Protein AF-A0A957YWE1-F1 (afdb_monomer)

Mean predicted aligned error: 14.35 Å

Radius of gyration: 32.38 Å; Cα contacts (8 Å, |Δi|>4): 152; chains: 1; bounding box: 56×46×108 Å

Foldseek 3Di:
DLVVAAKKKKWKFKADPVRHTLFIDIDMDGFDDDPDDGGDDDDDDDGPPRDDPDFAWIWIWMDINNHTDDIDIDGGDDDPPPPPPPQPQDVVRDHDDPDDPDDDDDDDDDDDDD

pLDDT: mean 79.88, std 17.84, range [46.28, 97.44]

Sequence (114 aa):
ARIEEGAHAVRLMIIDADGQPILNVDGRMEIRFHQGLGGAVNMIINAHQLEFTSAGEHAIEIAVDGIQLGSSALFVRMREQVTTALAGLDEQGQAPPPGKPDSPDSPHAGPSLN

Secondary structure (DSSP, 8-state):
--TTSEEEEEEEEEE-TTS-EEEEEEEEEEE---SSS----------TT----S-EEEEEEEEETTEEEEEEEEEE--------------TTS-PPPPPPPPPP----PPPPP-

Nearest PDB structures (foldseek):
  5m52-assembly2_B  TM=5.579E-01  e=4.386E-01  Saccharomyces cerevisiae
  5gm6-assembly1_B  TM=5.519E-01  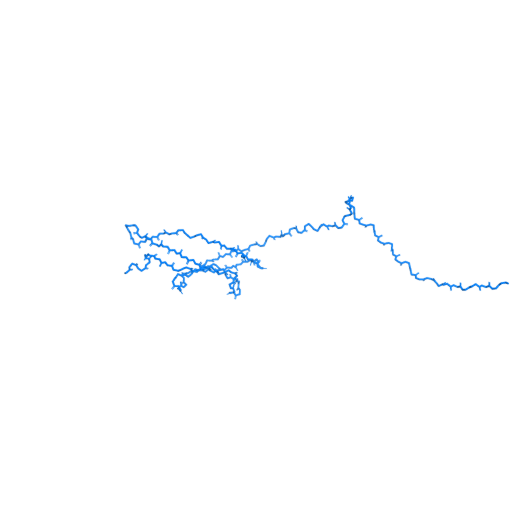e=5.202E-01  Saccharomyces cerevisiae S288C
  7b9v-assembly1_B  TM=5.205E-01  e=1.221E+00  Saccharomyces cerevisiae
  5zwo-assembly1_D  TM=3.878E-01  e=4.144E-01  Saccharomyces cerevisiae S288C
  3jcm-assembly1_N  TM=3.985E-01  e=9.185E-01  Saccharomyces cerevisiae S288C

Structure (mmCIF, N/CA/C/O backbone):
data_AF-A0A957YWE1-F1
#
_entry.id   AF-A0A957YWE1-F1
#
loop_
_atom_site.group_PDB
_atom_site.id
_atom_site.type_symbol
_atom_site.label_atom_id
_atom_site.label_alt_id
_atom_site.label_comp_id
_atom_site.label_asym_id
_atom_site.label_entity_id
_atom_site.label_seq_id
_atom_site.pdbx_PDB_ins_code
_atom_site.Cartn_x
_atom_site.Cartn_y
_atom_site.Cartn_z
_atom_site.occupancy
_atom_site.B_iso_or_equiv
_atom_site.auth_seq_id
_atom_site.auth_comp_id
_atom_site.auth_asym_id
_atom_site.auth_atom_id
_atom_site.pdbx_PDB_model_num
ATOM 1 N N . ALA A 1 1 ? 15.839 7.805 -20.704 1.00 52.00 1 ALA A N 1
ATOM 2 C CA . ALA A 1 1 ? 15.911 6.332 -20.657 1.00 52.00 1 ALA A CA 1
ATOM 3 C C . ALA A 1 1 ? 14.521 5.825 -20.307 1.00 52.00 1 ALA A C 1
ATOM 5 O O . ALA A 1 1 ? 13.868 6.464 -19.496 1.00 52.00 1 ALA A O 1
ATOM 6 N N . ARG A 1 2 ? 14.049 4.760 -20.958 1.00 67.69 2 ARG A N 1
ATOM 7 C CA . ARG A 1 2 ? 12.684 4.216 -20.830 1.00 67.69 2 ARG A CA 1
ATOM 8 C C . ARG A 1 2 ? 12.591 3.324 -19.576 1.00 67.69 2 ARG A C 1
ATOM 10 O O . ARG A 1 2 ? 12.275 2.152 -19.678 1.00 67.69 2 ARG A O 1
ATOM 17 N N . ILE A 1 3 ? 13.027 3.855 -18.426 1.00 70.62 3 ILE A N 1
ATOM 18 C CA . ILE A 1 3 ? 13.237 3.079 -17.187 1.00 70.62 3 ILE A CA 1
ATOM 19 C C . ILE A 1 3 ? 11.895 2.605 -16.616 1.00 70.62 3 ILE A C 1
ATOM 21 O O . ILE A 1 3 ? 11.851 1.562 -15.986 1.00 70.62 3 ILE A O 1
ATOM 25 N N . GLU A 1 4 ? 10.810 3.338 -16.877 1.00 81.69 4 GLU A N 1
ATOM 26 C CA . GLU A 1 4 ? 9.458 3.005 -16.406 1.00 81.69 4 GLU A CA 1
ATOM 27 C C . GLU A 1 4 ? 8.727 1.986 -17.300 1.00 81.69 4 GLU A C 1
ATOM 29 O O . GLU A 1 4 ? 7.559 1.690 -17.063 1.00 81.69 4 GLU A O 1
ATOM 34 N N . GLU A 1 5 ? 9.356 1.501 -18.376 1.00 88.56 5 GLU A N 1
ATOM 35 C CA . GLU A 1 5 ? 8.789 0.446 -19.214 1.00 88.56 5 GLU A CA 1
ATOM 36 C C . GLU A 1 5 ? 9.414 -0.904 -18.857 1.00 88.56 5 GLU A C 1
ATOM 38 O O . GLU A 1 5 ? 10.632 -1.032 -18.733 1.00 88.56 5 GLU A O 1
ATOM 43 N N . GLY A 1 6 ? 8.578 -1.936 -18.772 1.00 91.06 6 GLY A N 1
ATOM 44 C CA . GLY A 1 6 ? 8.988 -3.290 -18.433 1.00 91.06 6 GLY A CA 1
ATOM 45 C C . GLY A 1 6 ? 8.430 -3.747 -17.092 1.00 91.06 6 GLY A C 1
ATOM 46 O O . GLY A 1 6 ? 7.366 -3.308 -16.653 1.00 91.06 6 GLY A O 1
ATOM 47 N N . ALA A 1 7 ? 9.117 -4.712 -16.486 1.00 93.56 7 ALA A N 1
ATOM 48 C CA . ALA A 1 7 ? 8.680 -5.351 -15.255 1.00 93.56 7 ALA A CA 1
ATOM 49 C C . ALA A 1 7 ? 9.166 -4.575 -14.028 1.00 93.56 7 ALA A C 1
ATOM 51 O O . ALA A 1 7 ? 10.359 -4.311 -13.897 1.00 93.56 7 ALA A O 1
ATOM 52 N N . HIS A 1 8 ? 8.247 -4.316 -13.105 1.00 93.62 8 HIS A N 1
ATOM 53 C CA . HIS A 1 8 ? 8.508 -3.606 -11.860 1.00 93.62 8 HIS A CA 1
ATOM 54 C C . HIS A 1 8 ? 8.045 -4.422 -10.659 1.00 93.62 8 HIS A C 1
ATOM 56 O O . HIS A 1 8 ? 6.982 -5.060 -10.685 1.00 93.62 8 HIS A O 1
ATOM 62 N N . ALA A 1 9 ? 8.842 -4.392 -9.594 1.00 95.56 9 ALA A N 1
ATOM 63 C CA . ALA A 1 9 ? 8.426 -4.873 -8.286 1.00 95.56 9 ALA A CA 1
ATOM 64 C C . ALA A 1 9 ? 7.616 -3.778 -7.594 1.00 95.56 9 ALA A C 1
ATOM 66 O O . ALA A 1 9 ? 7.980 -2.607 -7.645 1.00 95.56 9 ALA A O 1
ATOM 67 N N . VAL A 1 10 ? 6.523 -4.153 -6.940 1.00 95.19 10 VAL A N 1
ATOM 68 C CA . VAL A 1 10 ? 5.631 -3.203 -6.272 1.00 95.19 10 VAL A CA 1
ATOM 69 C C . VAL A 1 10 ? 5.367 -3.689 -4.870 1.00 95.19 10 VAL A C 1
ATOM 71 O O . VAL A 1 10 ? 5.158 -4.880 -4.668 1.00 95.19 10 VAL A O 1
ATOM 74 N N . ARG A 1 11 ? 5.346 -2.771 -3.916 1.00 95.56 11 ARG A N 1
ATOM 75 C CA . ARG A 1 11 ? 4.905 -3.034 -2.555 1.00 95.56 11 ARG A CA 1
ATOM 76 C C . ARG A 1 11 ? 3.783 -2.077 -2.211 1.00 95.56 11 ARG A C 1
ATOM 78 O O . ARG A 1 11 ? 3.944 -0.870 -2.385 1.00 95.56 11 ARG A O 1
ATOM 85 N N . LEU A 1 12 ? 2.678 -2.623 -1.718 1.00 95.38 12 LEU A N 1
ATOM 86 C CA . LEU A 1 12 ? 1.609 -1.856 -1.096 1.00 95.38 12 LEU A CA 1
ATOM 87 C C . LEU A 1 12 ? 1.608 -2.137 0.402 1.00 95.38 12 LEU A C 1
ATOM 89 O O . LEU A 1 12 ? 1.573 -3.295 0.820 1.00 95.38 12 LEU A O 1
ATOM 93 N N . MET A 1 13 ? 1.617 -1.078 1.201 1.00 96.31 13 MET A N 1
ATOM 94 C CA . MET A 1 13 ? 1.465 -1.164 2.648 1.00 96.31 13 MET A CA 1
ATOM 95 C C . MET A 1 13 ? 0.225 -0.392 3.083 1.00 96.31 13 MET A C 1
ATOM 97 O O . MET A 1 13 ? -0.115 0.631 2.492 1.00 96.31 13 MET A O 1
ATOM 101 N N . ILE A 1 14 ? -0.444 -0.886 4.119 1.00 96.88 14 ILE A N 1
ATOM 102 C CA . ILE A 1 14 ? -1.420 -0.111 4.884 1.00 96.88 14 ILE A CA 1
ATOM 103 C C . ILE A 1 14 ? -0.829 0.068 6.271 1.00 96.88 14 ILE A C 1
ATOM 105 O O . ILE A 1 14 ? -0.549 -0.931 6.935 1.00 96.88 14 ILE A O 1
ATOM 109 N N . ILE A 1 15 ? -0.633 1.316 6.684 1.00 96.69 15 ILE A N 1
ATOM 110 C CA . ILE A 1 15 ? -0.082 1.670 7.993 1.00 96.69 15 ILE A CA 1
ATOM 111 C C . ILE A 1 15 ? -1.141 2.360 8.857 1.00 96.69 15 ILE A C 1
ATOM 113 O O . ILE A 1 15 ? -2.002 3.080 8.338 1.00 96.69 15 ILE A O 1
ATOM 117 N N . ASP A 1 16 ? -1.094 2.118 10.162 1.00 95.94 16 ASP A N 1
ATOM 118 C CA . ASP A 1 16 ? -1.935 2.802 11.146 1.00 95.94 16 ASP A CA 1
ATOM 119 C C . ASP A 1 16 ? -1.410 4.199 11.514 1.00 95.94 16 ASP A C 1
ATOM 121 O O . ASP A 1 16 ? -0.398 4.672 10.990 1.00 95.94 16 ASP A O 1
ATOM 125 N N . ALA A 1 17 ? -2.127 4.877 12.413 1.00 91.94 17 ALA A N 1
ATOM 126 C CA . ALA A 1 17 ? -1.784 6.217 12.887 1.00 91.94 17 ALA A CA 1
ATOM 127 C C . ALA A 1 17 ? -0.448 6.282 13.655 1.00 91.94 17 ALA A C 1
ATOM 129 O O . ALA A 1 17 ? 0.146 7.356 13.740 1.00 91.94 17 ALA A O 1
ATOM 130 N N . ASP A 1 18 ? 0.031 5.150 14.180 1.00 91.81 18 ASP A N 1
ATOM 131 C CA . ASP A 1 18 ? 1.324 5.033 14.858 1.00 91.81 18 ASP A CA 1
ATOM 132 C C . ASP A 1 18 ? 2.458 4.672 13.875 1.00 91.81 18 ASP A C 1
ATOM 134 O O . ASP A 1 18 ? 3.627 4.583 14.260 1.00 91.81 18 ASP A O 1
ATOM 138 N N . GLY A 1 19 ? 2.128 4.488 12.591 1.00 91.56 19 GLY A N 1
ATOM 139 C CA . GLY A 1 19 ? 3.055 4.124 11.526 1.00 91.56 19 GLY A CA 1
ATOM 140 C C . GLY A 1 19 ? 3.373 2.629 11.463 1.00 91.56 19 GLY A C 1
ATOM 141 O O . GLY A 1 19 ? 4.313 2.244 10.763 1.00 91.56 19 GLY A O 1
ATOM 142 N N . GLN A 1 20 ? 2.632 1.770 12.172 1.00 94.06 20 GLN A N 1
ATOM 143 C CA . GLN A 1 20 ? 2.831 0.326 12.086 1.00 94.06 20 GLN A CA 1
ATOM 144 C C . GLN A 1 20 ? 2.113 -0.262 10.866 1.00 94.06 20 GLN A C 1
ATOM 146 O O . GLN A 1 20 ? 0.952 0.065 10.611 1.00 94.06 20 GLN A O 1
ATOM 151 N N . PRO A 1 21 ? 2.765 -1.160 10.105 1.00 93.62 21 PRO A N 1
ATOM 152 C CA . PRO A 1 21 ? 2.122 -1.833 8.988 1.00 93.62 21 PRO A CA 1
ATOM 153 C C . PRO A 1 21 ? 1.093 -2.854 9.485 1.00 93.62 21 PRO A C 1
ATOM 155 O O . PRO A 1 21 ? 1.443 -3.836 10.135 1.00 93.62 21 PRO A O 1
ATOM 158 N N . ILE A 1 22 ? -0.169 -2.653 9.106 1.00 95.75 22 ILE A N 1
ATOM 159 C CA . ILE A 1 22 ? -1.268 -3.611 9.297 1.00 95.75 22 ILE A CA 1
ATOM 160 C C . ILE A 1 22 ? -1.309 -4.613 8.137 1.00 95.75 22 ILE A C 1
ATOM 162 O O . ILE A 1 22 ? -1.620 -5.788 8.315 1.00 95.75 22 ILE A O 1
ATOM 166 N N . LEU A 1 23 ? -0.992 -4.150 6.927 1.00 95.38 23 LEU A N 1
ATOM 167 C CA . LEU A 1 23 ? -0.903 -4.983 5.735 1.00 95.38 23 LEU A CA 1
ATOM 168 C C . LEU A 1 23 ? 0.367 -4.637 4.972 1.00 95.38 23 LEU A C 1
ATOM 170 O O . LEU A 1 23 ? 0.697 -3.465 4.803 1.00 95.38 23 LEU A O 1
ATOM 174 N N . ASN A 1 24 ? 1.034 -5.662 4.455 1.00 94.94 24 ASN A N 1
ATOM 175 C CA . ASN A 1 24 ? 2.138 -5.513 3.523 1.00 94.94 24 ASN A CA 1
ATOM 176 C C . ASN A 1 24 ? 2.014 -6.580 2.433 1.00 94.94 24 ASN A C 1
ATOM 178 O O . ASN A 1 24 ? 2.010 -7.775 2.735 1.00 94.94 24 ASN A O 1
ATOM 182 N N . VAL A 1 25 ? 1.876 -6.147 1.181 1.00 94.81 25 VAL A N 1
ATOM 183 C CA . VAL A 1 25 ? 1.740 -7.040 0.031 1.00 94.81 25 VAL A CA 1
ATOM 184 C C . VAL A 1 25 ? 2.739 -6.653 -1.044 1.00 94.81 25 VAL A C 1
ATOM 186 O O . VAL A 1 25 ? 2.736 -5.526 -1.541 1.00 94.81 25 VAL A O 1
ATOM 189 N N . ASP A 1 26 ? 3.552 -7.626 -1.445 1.00 94.06 26 ASP A N 1
ATOM 190 C CA . ASP A 1 26 ? 4.406 -7.512 -2.618 1.00 94.06 26 ASP A CA 1
ATOM 191 C C . ASP A 1 26 ? 3.657 -7.995 -3.872 1.00 94.06 26 ASP A C 1
ATOM 193 O O . ASP A 1 26 ? 2.899 -8.968 -3.860 1.00 94.06 26 ASP A O 1
ATOM 197 N N . GLY A 1 27 ? 3.903 -7.318 -4.986 1.00 93.19 27 GLY A N 1
ATOM 198 C CA . GLY A 1 27 ? 3.319 -7.593 -6.286 1.00 93.19 27 GLY A CA 1
ATOM 199 C C . GLY A 1 27 ? 4.296 -7.311 -7.422 1.00 93.19 27 GLY A C 1
ATOM 200 O O . GLY A 1 27 ? 5.431 -6.867 -7.230 1.00 93.19 27 GLY A O 1
ATOM 201 N N . ARG A 1 28 ? 3.842 -7.591 -8.642 1.00 93.94 28 ARG A N 1
ATOM 202 C CA . ARG A 1 28 ? 4.567 -7.276 -9.874 1.00 93.94 28 ARG A CA 1
ATOM 203 C C . ARG A 1 28 ? 3.626 -6.637 -10.878 1.00 93.94 28 ARG A C 1
ATOM 205 O O . ARG A 1 28 ? 2.478 -7.059 -10.996 1.00 93.94 28 ARG A O 1
ATOM 212 N N . MET A 1 29 ? 4.133 -5.658 -11.617 1.00 92.44 29 MET A N 1
ATOM 213 C CA . MET A 1 29 ? 3.439 -5.082 -12.764 1.00 92.44 29 MET A CA 1
ATOM 214 C C . MET A 1 29 ? 4.348 -5.045 -13.986 1.00 92.44 29 MET A C 1
ATOM 216 O O . MET A 1 29 ? 5.569 -5.005 -13.853 1.00 92.44 29 MET A O 1
ATOM 220 N N . GLU A 1 30 ? 3.745 -5.055 -15.171 1.00 92.56 30 GLU A N 1
ATOM 221 C CA . GLU A 1 30 ? 4.452 -4.875 -16.436 1.00 92.56 30 GLU A CA 1
ATOM 222 C C . GLU A 1 30 ? 3.869 -3.666 -17.162 1.00 92.56 30 GLU A C 1
ATOM 224 O O . GLU A 1 30 ? 2.709 -3.682 -17.577 1.00 92.56 30 GLU A O 1
ATOM 229 N N . ILE A 1 31 ? 4.667 -2.613 -17.307 1.00 91.00 31 ILE A N 1
ATOM 230 C CA . ILE A 1 31 ? 4.262 -1.385 -17.979 1.00 91.00 31 ILE A CA 1
ATOM 231 C C . ILE A 1 31 ? 4.709 -1.455 -19.437 1.00 91.00 31 ILE A C 1
ATOM 233 O O . ILE A 1 31 ? 5.867 -1.738 -19.735 1.00 91.00 31 ILE A O 1
ATOM 237 N N . ARG A 1 32 ? 3.782 -1.178 -20.359 1.00 89.12 32 ARG A N 1
ATOM 238 C CA . ARG A 1 32 ? 4.046 -1.125 -21.803 1.00 89.12 32 ARG A CA 1
ATOM 239 C C . ARG A 1 32 ? 3.625 0.222 -22.366 1.00 89.12 32 ARG A C 1
ATOM 241 O O . ARG A 1 32 ? 2.463 0.616 -22.237 1.00 89.12 32 ARG A O 1
ATOM 248 N N . PHE A 1 33 ? 4.548 0.920 -23.018 1.00 89.06 33 PHE A N 1
ATOM 249 C CA . PHE A 1 33 ? 4.276 2.239 -23.584 1.00 89.06 33 PHE A CA 1
ATOM 250 C C . PHE A 1 33 ? 3.807 2.099 -25.033 1.00 89.06 33 PHE A C 1
ATOM 252 O O . PHE A 1 33 ? 4.589 1.763 -25.926 1.00 89.06 33 PHE A O 1
ATOM 259 N N . HIS A 1 34 ? 2.538 2.410 -25.291 1.00 77.38 34 HIS A N 1
ATOM 260 C CA . HIS A 1 34 ? 1.973 2.371 -26.639 1.00 77.38 34 HIS A CA 1
ATOM 261 C C . HIS A 1 34 ? 2.038 3.766 -27.275 1.00 77.38 34 HIS A C 1
ATOM 263 O O . HIS A 1 34 ? 1.306 4.660 -26.869 1.00 77.38 34 HIS A O 1
ATOM 269 N N . GLN A 1 35 ? 2.923 3.942 -28.269 1.00 71.44 35 GLN A N 1
ATOM 270 C CA . GLN A 1 35 ? 3.027 5.146 -29.125 1.00 71.44 35 GLN A CA 1
ATOM 271 C C . GLN A 1 35 ? 3.091 6.489 -28.353 1.00 71.44 35 GLN A C 1
ATOM 273 O O . GLN A 1 35 ? 2.599 7.511 -28.825 1.00 71.44 35 GLN A O 1
ATOM 278 N N . GLY A 1 36 ? 3.709 6.507 -27.166 1.00 73.50 36 GLY A N 1
ATOM 279 C CA . GLY A 1 36 ? 3.741 7.691 -26.306 1.00 73.50 36 GLY A CA 1
ATOM 280 C C . GLY A 1 36 ? 4.809 7.645 -25.213 1.00 73.50 36 GLY A C 1
ATOM 281 O O . GLY A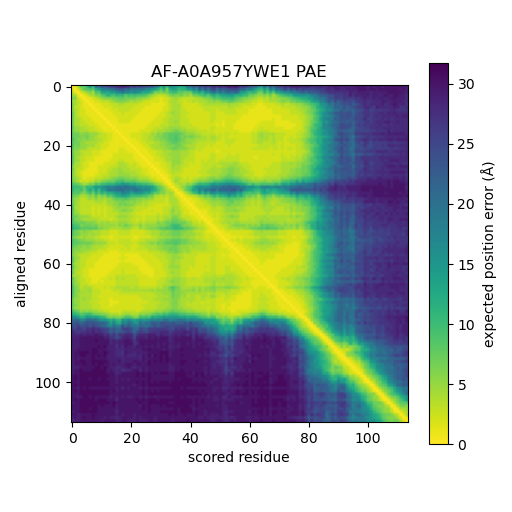 1 36 ? 5.651 6.744 -25.173 1.00 73.50 36 GLY A O 1
ATOM 282 N N . LEU A 1 37 ? 4.760 8.652 -24.336 1.00 76.38 37 LEU A N 1
ATOM 283 C CA . LEU A 1 37 ? 5.707 8.872 -23.234 1.00 76.38 37 LEU A CA 1
ATOM 284 C C . LEU A 1 37 ? 5.339 8.129 -21.938 1.00 76.38 37 LEU A C 1
ATOM 286 O O . LEU A 1 37 ? 6.039 8.288 -20.947 1.00 76.38 37 LEU A O 1
ATOM 290 N N . GLY A 1 38 ? 4.249 7.356 -21.923 1.00 81.94 38 GLY A N 1
ATOM 291 C CA . GLY A 1 38 ? 3.757 6.705 -20.711 1.00 81.94 38 GLY A CA 1
ATOM 292 C C . GLY A 1 38 ? 2.865 5.497 -20.982 1.00 81.94 38 GLY A C 1
ATOM 293 O O . GLY A 1 38 ? 2.451 5.239 -22.116 1.00 81.94 38 GLY A O 1
ATOM 294 N N . GLY A 1 39 ? 2.568 4.764 -19.914 1.00 85.50 39 GLY A N 1
ATOM 295 C CA . GLY A 1 39 ? 1.666 3.621 -19.893 1.00 85.50 39 GLY A CA 1
ATOM 296 C C . GLY A 1 39 ? 0.878 3.603 -18.588 1.00 85.50 39 GLY A C 1
ATOM 297 O O . GLY A 1 39 ? 1.319 4.153 -17.583 1.00 85.50 39 GLY A O 1
ATOM 298 N N . ALA A 1 40 ? -0.297 2.983 -18.615 1.00 86.62 40 ALA A N 1
ATOM 299 C CA . ALA A 1 40 ? -1.126 2.772 -17.437 1.00 86.62 40 ALA A CA 1
ATOM 300 C C . ALA A 1 40 ? -1.412 1.280 -17.291 1.00 86.62 40 ALA A C 1
ATOM 302 O O . ALA A 1 40 ? -1.639 0.583 -18.282 1.00 86.62 40 ALA A O 1
ATOM 303 N N . VAL A 1 41 ? -1.406 0.801 -16.053 1.00 88.44 41 VAL A N 1
ATOM 304 C CA . VAL A 1 41 ? -1.716 -0.585 -15.712 1.00 88.44 41 VAL A CA 1
ATOM 305 C C . VAL A 1 41 ? -2.695 -0.599 -14.553 1.00 88.44 41 VAL A C 1
ATOM 307 O O . VAL A 1 41 ? -2.639 0.254 -13.669 1.00 88.44 41 VAL A O 1
ATOM 310 N N . ASN A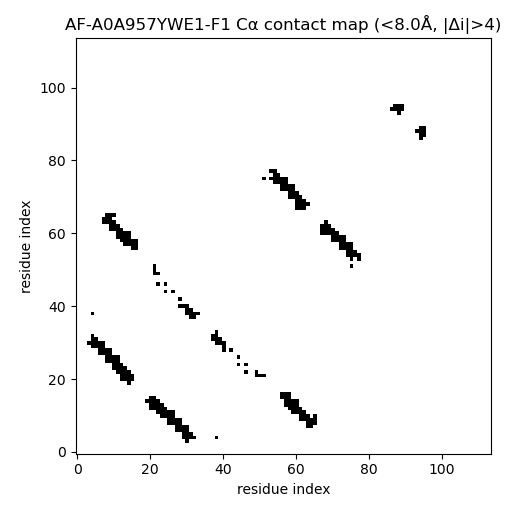 1 42 ? -3.581 -1.587 -14.551 1.00 91.12 42 ASN A N 1
ATOM 311 C CA . ASN A 1 42 ? -4.419 -1.860 -13.395 1.00 91.12 42 ASN A CA 1
ATOM 312 C C . ASN A 1 42 ? -3.705 -2.872 -12.507 1.00 91.12 42 ASN A C 1
ATOM 314 O O . ASN A 1 42 ? -3.281 -3.926 -12.982 1.00 91.12 42 ASN A O 1
ATOM 318 N N . MET A 1 43 ? -3.625 -2.570 -11.216 1.00 87.88 43 MET A N 1
ATOM 319 C CA . MET A 1 43 ? -3.182 -3.516 -10.204 1.00 87.88 43 MET A CA 1
ATOM 320 C C . MET A 1 43 ? -4.356 -3.853 -9.297 1.00 87.88 43 MET A C 1
ATOM 322 O O . MET A 1 43 ? -5.004 -2.963 -8.753 1.00 87.88 43 MET A O 1
ATOM 326 N N . ILE A 1 44 ? -4.625 -5.144 -9.142 1.00 90.62 44 ILE A N 1
ATOM 327 C CA . ILE A 1 44 ? -5.627 -5.655 -8.210 1.00 90.62 44 ILE A CA 1
ATOM 328 C C . ILE A 1 44 ? -4.864 -6.452 -7.161 1.00 90.62 44 ILE A C 1
ATOM 330 O O . ILE A 1 44 ? -4.157 -7.399 -7.501 1.00 90.62 44 ILE A O 1
ATOM 334 N N . ILE A 1 45 ? -4.985 -6.044 -5.900 1.00 86.88 45 ILE A N 1
ATOM 335 C CA . ILE A 1 45 ? -4.286 -6.659 -4.772 1.00 86.88 45 ILE A CA 1
ATOM 336 C C . ILE A 1 45 ? -5.317 -7.281 -3.844 1.00 86.88 45 ILE A C 1
ATOM 338 O O . ILE A 1 45 ? -6.281 -6.630 -3.443 1.00 86.88 45 ILE A O 1
ATOM 342 N N . ASN A 1 46 ? -5.087 -8.537 -3.477 1.00 89.62 46 ASN A N 1
ATOM 343 C CA . ASN A 1 46 ? -5.888 -9.199 -2.462 1.00 89.62 46 ASN A CA 1
ATOM 344 C C . ASN A 1 46 ? -5.324 -8.879 -1.075 1.00 89.62 46 ASN A C 1
ATOM 346 O O . ASN A 1 46 ? -4.208 -9.274 -0.746 1.00 89.62 46 ASN A O 1
ATOM 350 N N . ALA A 1 47 ? -6.115 -8.197 -0.253 1.00 87.25 47 ALA A N 1
ATOM 351 C CA . ALA A 1 47 ? -5.784 -7.875 1.131 1.00 87.25 47 ALA A CA 1
ATOM 352 C C . ALA A 1 47 ? -6.322 -8.956 2.085 1.00 87.25 47 ALA A C 1
ATOM 354 O O . ALA A 1 47 ? -7.254 -8.727 2.857 1.00 87.25 47 ALA A O 1
ATOM 355 N N . HIS A 1 48 ? -5.788 -10.175 1.984 1.00 88.25 48 HIS A N 1
ATOM 356 C CA . HIS A 1 48 ? -6.169 -11.249 2.901 1.00 88.25 48 HIS A CA 1
ATOM 357 C C . HIS A 1 48 ? -5.687 -10.934 4.321 1.00 88.25 48 HIS A C 1
ATOM 359 O O . HIS A 1 48 ? -4.578 -10.441 4.489 1.00 88.25 48 HIS A O 1
ATOM 365 N N . GLN A 1 49 ? -6.512 -11.251 5.326 1.00 84.75 49 GLN A N 1
ATOM 366 C CA . GLN A 1 49 ? -6.203 -11.038 6.751 1.00 84.75 49 GLN A CA 1
ATOM 367 C C . GLN A 1 49 ? -6.001 -9.566 7.153 1.00 84.75 49 GLN A C 1
ATOM 369 O O . GLN A 1 49 ? -5.464 -9.294 8.220 1.00 84.75 49 GLN A O 1
ATOM 374 N N . LEU A 1 50 ? -6.460 -8.615 6.332 1.00 92.38 50 LEU A N 1
ATOM 375 C CA . LEU A 1 50 ? -6.518 -7.214 6.733 1.00 92.38 50 LEU A CA 1
ATOM 376 C C . LEU A 1 50 ? -7.536 -7.045 7.866 1.00 92.38 50 LEU A C 1
ATOM 378 O O . LEU A 1 50 ? -8.737 -7.236 7.666 1.00 92.38 50 LEU A O 1
ATOM 382 N N . GLU A 1 51 ? -7.045 -6.649 9.032 1.00 92.56 51 GLU A N 1
ATOM 383 C CA . GLU A 1 51 ? -7.845 -6.370 10.217 1.00 92.56 51 GLU A CA 1
ATOM 384 C C . GLU A 1 51 ? -7.507 -4.978 10.749 1.00 92.56 51 GLU A C 1
ATOM 386 O O . GLU A 1 51 ? -6.360 -4.681 11.068 1.00 92.56 51 GLU A O 1
ATOM 391 N N . PHE A 1 52 ? -8.519 -4.120 10.853 1.00 93.88 52 PHE A N 1
ATOM 392 C CA . PHE A 1 52 ? -8.373 -2.817 11.490 1.00 93.88 52 PHE A CA 1
ATOM 393 C C . PHE A 1 52 ? -8.767 -2.931 12.960 1.00 93.88 52 PHE A C 1
ATOM 395 O O . PHE A 1 52 ? -9.853 -3.419 13.273 1.00 93.88 52 PHE A O 1
ATOM 402 N N . THR A 1 53 ? -7.919 -2.434 13.856 1.00 91.38 53 THR A N 1
ATOM 403 C CA . THR A 1 53 ? -8.178 -2.426 15.306 1.00 91.38 53 THR A CA 1
ATOM 404 C C . THR A 1 53 ? -8.765 -1.100 15.794 1.00 91.38 53 THR A C 1
ATOM 406 O O . THR A 1 53 ? -9.353 -1.046 16.873 1.00 91.38 53 THR A O 1
ATOM 409 N N . SER A 1 54 ? -8.662 -0.030 14.996 1.00 91.38 54 SER A N 1
ATOM 410 C CA . SER A 1 54 ? -9.158 1.308 15.331 1.00 91.38 54 SER A CA 1
ATOM 411 C C . SER A 1 54 ? -9.836 2.000 14.140 1.00 91.38 54 SER A C 1
ATOM 413 O O . SER A 1 54 ? -9.508 1.781 12.973 1.00 91.38 54 SER A O 1
ATOM 415 N N . ALA A 1 55 ? -10.852 2.816 14.434 1.00 94.12 55 ALA A N 1
ATOM 416 C CA . ALA A 1 55 ? -11.421 3.733 13.449 1.00 94.12 55 ALA A CA 1
ATOM 417 C C . ALA A 1 55 ? -10.487 4.935 13.260 1.00 94.12 55 ALA A C 1
ATOM 419 O O . ALA A 1 55 ? -9.796 5.332 14.196 1.00 94.12 55 ALA A O 1
ATOM 420 N N . GLY A 1 56 ? -10.553 5.576 12.095 1.00 94.88 56 GLY A N 1
ATOM 421 C CA . GLY A 1 56 ? -9.802 6.796 11.815 1.00 94.88 56 GLY A CA 1
ATOM 422 C C . GLY A 1 56 ? -8.954 6.709 10.555 1.00 94.88 56 GLY A C 1
ATOM 423 O O . GLY A 1 56 ? -9.201 5.891 9.664 1.00 94.88 56 GLY A O 1
ATOM 424 N N . GLU A 1 57 ? -7.993 7.619 10.465 1.00 96.19 57 GLU A N 1
ATOM 425 C CA . GLU A 1 57 ? -7.090 7.745 9.328 1.00 96.19 57 GLU A CA 1
ATOM 426 C C . GLU A 1 57 ? -5.971 6.703 9.393 1.00 96.19 57 GLU A C 1
ATOM 428 O O . GLU A 1 57 ? -5.349 6.494 10.429 1.00 96.19 57 GLU A O 1
ATOM 433 N N . HIS A 1 58 ? -5.746 6.062 8.256 1.00 97.38 58 HIS A N 1
ATOM 434 C CA . HIS A 1 58 ? -4.643 5.164 7.949 1.00 97.38 58 HIS A CA 1
ATOM 435 C C . HIS A 1 58 ? -3.979 5.677 6.669 1.00 97.38 58 HIS A C 1
ATOM 437 O O . HIS A 1 58 ? -4.569 6.488 5.947 1.00 97.38 58 HIS A O 1
ATOM 443 N N . ALA A 1 59 ? -2.800 5.170 6.329 1.00 97.44 59 ALA A N 1
ATOM 444 C CA . ALA A 1 59 ? -2.163 5.489 5.054 1.00 97.44 59 ALA A CA 1
ATOM 445 C C . ALA A 1 59 ? -1.974 4.242 4.191 1.00 97.44 59 ALA A C 1
ATOM 447 O O . ALA A 1 59 ? -1.558 3.188 4.666 1.00 97.44 59 ALA A O 1
ATOM 448 N N . ILE A 1 60 ? -2.284 4.384 2.904 1.00 96.81 60 ILE A N 1
ATOM 449 C CA . ILE A 1 60 ? -1.907 3.447 1.851 1.00 96.81 60 ILE A CA 1
ATOM 450 C C . ILE A 1 60 ? -0.615 3.962 1.244 1.00 96.81 60 ILE A C 1
ATOM 452 O O . ILE A 1 60 ? -0.584 5.037 0.647 1.00 96.81 60 ILE A O 1
ATOM 456 N N . GLU A 1 61 ? 0.433 3.170 1.360 1.00 96.31 61 GLU A N 1
ATOM 457 C CA . GLU A 1 61 ? 1.763 3.481 0.875 1.00 96.31 61 GLU A CA 1
ATOM 458 C C . GLU A 1 61 ? 2.126 2.590 -0.307 1.00 96.31 61 GLU A C 1
ATOM 460 O O . GLU A 1 61 ? 1.887 1.381 -0.281 1.00 96.31 61 GLU A O 1
ATOM 465 N N . ILE A 1 62 ? 2.707 3.185 -1.352 1.00 95.75 62 ILE A N 1
ATOM 466 C CA . ILE A 1 62 ? 3.140 2.462 -2.550 1.00 95.75 62 ILE A CA 1
ATOM 467 C C . ILE A 1 62 ? 4.628 2.699 -2.770 1.00 95.75 62 ILE A C 1
ATOM 469 O O . ILE A 1 62 ? 5.086 3.841 -2.868 1.00 95.75 62 ILE A O 1
ATOM 473 N N . ALA A 1 63 ? 5.365 1.604 -2.933 1.00 96.00 63 ALA A N 1
ATOM 474 C CA . ALA A 1 63 ? 6.743 1.614 -3.391 1.00 96.00 63 ALA A CA 1
ATOM 475 C C . ALA A 1 63 ? 6.895 0.805 -4.683 1.00 96.00 63 ALA A C 1
ATOM 477 O O . ALA A 1 63 ? 6.271 -0.245 -4.844 1.00 96.00 63 ALA A O 1
ATOM 478 N N . VAL A 1 64 ? 7.743 1.279 -5.593 1.00 94.56 64 VAL A N 1
ATOM 479 C CA . VAL A 1 64 ? 8.085 0.604 -6.851 1.00 94.56 64 VAL A CA 1
ATOM 480 C C . VAL A 1 64 ? 9.597 0.471 -6.935 1.00 94.56 64 VAL A C 1
ATOM 482 O O . VAL A 1 64 ? 10.319 1.429 -6.677 1.00 94.56 64 VAL A O 1
ATOM 485 N N . ASP A 1 65 ? 10.077 -0.736 -7.225 1.00 94.88 65 ASP A N 1
ATOM 486 C CA . ASP A 1 65 ? 11.502 -1.088 -7.277 1.00 94.88 65 ASP A CA 1
ATOM 487 C C . ASP A 1 65 ? 12.287 -0.648 -6.025 1.00 94.88 65 ASP A C 1
ATOM 489 O O . ASP A 1 65 ? 13.456 -0.270 -6.078 1.00 94.88 65 ASP A O 1
ATOM 493 N N . GLY A 1 66 ? 11.618 -0.702 -4.868 1.00 94.62 66 GLY A N 1
ATOM 494 C CA . GLY A 1 66 ? 12.175 -0.319 -3.568 1.00 94.62 66 GLY A CA 1
ATOM 495 C C . GLY A 1 66 ? 12.128 1.180 -3.257 1.00 94.62 66 GLY A C 1
ATOM 496 O O . GLY A 1 66 ? 12.537 1.570 -2.166 1.00 94.62 66 GLY A O 1
ATOM 497 N N . ILE A 1 67 ? 11.611 2.014 -4.162 1.00 95.19 67 ILE A N 1
ATOM 498 C CA . ILE A 1 67 ? 11.474 3.462 -3.974 1.00 95.19 67 ILE A CA 1
ATOM 499 C C . ILE A 1 67 ? 10.031 3.789 -3.587 1.00 95.19 67 ILE A C 1
ATOM 501 O O . ILE A 1 67 ? 9.102 3.465 -4.323 1.00 95.19 67 ILE A O 1
ATOM 505 N N . GLN A 1 68 ? 9.842 4.467 -2.453 1.00 95.31 68 GLN A N 1
ATOM 506 C CA . GLN A 1 68 ? 8.542 4.997 -2.036 1.00 95.31 68 GLN A CA 1
ATOM 507 C C . GLN A 1 68 ? 8.076 6.068 -3.033 1.00 95.31 68 GLN A C 1
ATOM 509 O O . GLN A 1 68 ? 8.737 7.095 -3.186 1.00 95.31 68 GLN A O 1
ATOM 514 N N . LEU A 1 69 ? 6.948 5.841 -3.708 1.00 92.75 69 LEU A N 1
ATOM 515 C CA . LEU A 1 69 ? 6.434 6.763 -4.726 1.00 92.75 69 LEU A CA 1
ATOM 516 C C . LEU A 1 69 ? 5.310 7.661 -4.216 1.00 92.75 69 LEU A C 1
ATOM 518 O O . LEU A 1 69 ? 5.123 8.758 -4.739 1.00 92.75 69 LEU A O 1
ATOM 522 N N . GLY A 1 70 ? 4.552 7.218 -3.215 1.00 93.50 70 GLY A N 1
ATOM 523 C CA . GLY A 1 70 ? 3.457 8.025 -2.700 1.00 93.50 70 GLY A CA 1
ATOM 524 C C . GLY A 1 70 ? 2.702 7.400 -1.541 1.00 93.50 70 GLY A C 1
ATOM 525 O O . GLY A 1 70 ? 2.885 6.229 -1.201 1.00 93.50 70 GLY A O 1
ATOM 526 N N . SER A 1 71 ? 1.843 8.231 -0.961 1.00 95.81 71 SER A N 1
ATOM 527 C CA . SER A 1 71 ? 0.933 7.882 0.121 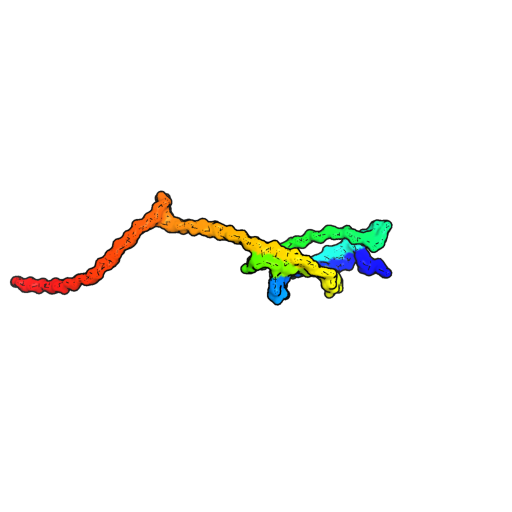1.00 95.81 71 SER A CA 1
ATOM 528 C C . SER A 1 71 ? -0.450 8.474 -0.154 1.00 95.81 71 SER A C 1
ATOM 530 O O . SER A 1 71 ? -0.569 9.544 -0.758 1.00 95.81 71 SER A O 1
ATOM 532 N N . SER A 1 72 ? -1.497 7.765 0.258 1.00 96.38 72 SER A N 1
ATOM 533 C CA . SER A 1 72 ? -2.886 8.214 0.186 1.00 96.38 72 SER A CA 1
ATOM 534 C C . SER A 1 72 ? -3.620 7.881 1.480 1.00 96.38 72 SER A C 1
ATOM 536 O O . SER A 1 72 ? -3.409 6.815 2.055 1.00 96.38 72 SER A O 1
ATOM 538 N N . ALA A 1 73 ? -4.497 8.776 1.930 1.00 96.50 73 ALA A N 1
ATOM 539 C CA . ALA A 1 73 ? -5.271 8.565 3.145 1.00 96.50 73 ALA A CA 1
ATOM 540 C C . ALA A 1 73 ? -6.369 7.509 2.937 1.00 96.50 73 ALA A C 1
ATOM 542 O O . ALA A 1 73 ? -7.118 7.543 1.956 1.00 96.50 73 ALA A O 1
ATOM 543 N N . LEU A 1 74 ? -6.506 6.608 3.907 1.00 96.12 74 LEU A N 1
ATOM 544 C CA . LEU A 1 74 ? -7.580 5.629 4.012 1.00 96.12 74 LEU A CA 1
ATOM 545 C C . LEU A 1 74 ? -8.350 5.866 5.313 1.00 96.12 74 LEU A C 1
ATOM 547 O O . LEU A 1 74 ? -7.847 5.616 6.403 1.00 96.12 74 LEU A O 1
ATOM 551 N N . PHE A 1 75 ? -9.595 6.329 5.205 1.00 96.88 75 PHE A N 1
ATOM 552 C CA . PHE A 1 75 ? -10.444 6.575 6.371 1.00 96.88 75 PHE A CA 1
ATO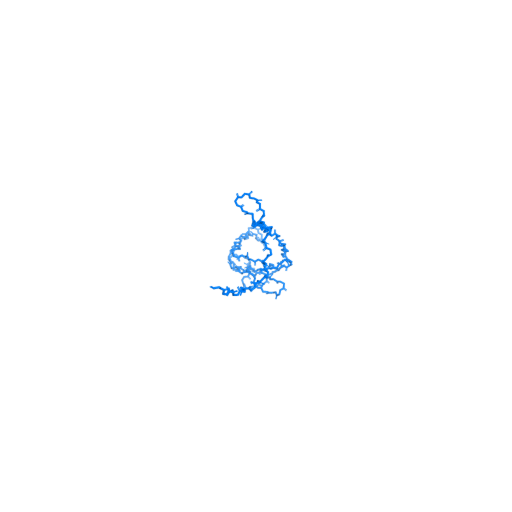M 553 C C . PHE A 1 75 ? -11.310 5.359 6.686 1.00 96.88 75 PHE A C 1
ATOM 555 O O . PHE A 1 75 ? -12.203 4.995 5.917 1.00 96.88 75 PHE A O 1
ATOM 562 N N . VAL A 1 76 ? -11.077 4.763 7.851 1.00 95.56 76 VAL A N 1
ATOM 563 C CA . VAL A 1 76 ? -11.787 3.579 8.333 1.00 95.56 76 VAL A CA 1
ATOM 564 C C . VAL A 1 76 ? -12.861 3.984 9.333 1.00 95.56 76 VAL A C 1
ATOM 566 O O . VAL A 1 76 ? -12.634 4.772 10.251 1.00 95.56 76 VAL A O 1
ATOM 569 N N . ARG A 1 77 ? -14.053 3.407 9.176 1.00 94.62 77 ARG A N 1
ATOM 570 C CA . ARG A 1 77 ? -15.136 3.483 10.159 1.00 94.62 77 ARG A CA 1
ATOM 571 C C . ARG A 1 77 ? -15.431 2.083 10.661 1.00 94.62 77 ARG A C 1
ATOM 573 O O . ARG A 1 77 ? -15.667 1.184 9.857 1.00 94.62 77 ARG A O 1
ATOM 580 N N . MET A 1 78 ? -15.462 1.923 11.978 1.00 90.19 78 MET A N 1
ATOM 581 C CA . MET A 1 78 ? -15.894 0.669 12.579 1.00 90.19 78 MET A CA 1
ATOM 582 C C . MET A 1 78 ? -17.401 0.533 12.441 1.00 90.19 78 MET A C 1
ATOM 584 O O . MET A 1 78 ? -18.152 1.479 12.684 1.00 90.19 78 MET A O 1
ATOM 588 N N . ARG A 1 79 ? -17.844 -0.655 12.037 1.00 84.88 79 ARG A N 1
ATOM 589 C CA . ARG A 1 79 ? -19.248 -1.018 12.182 1.00 84.88 79 ARG A CA 1
ATOM 590 C C . ARG A 1 79 ? -19.447 -1.447 13.621 1.00 84.88 79 ARG A C 1
ATOM 592 O O . ARG A 1 79 ? -18.756 -2.350 14.084 1.00 84.88 79 ARG A O 1
ATOM 599 N N . GLU A 1 80 ? -20.399 -0.826 14.303 1.00 77.62 80 GLU A N 1
ATOM 600 C CA . GLU A 1 80 ? -20.951 -1.413 15.515 1.00 77.62 80 GLU A CA 1
ATOM 601 C C . GLU A 1 80 ? -21.499 -2.783 15.122 1.00 77.62 80 GLU A C 1
ATOM 603 O O . GLU A 1 80 ? -22.463 -2.897 14.359 1.00 77.62 80 GLU A O 1
ATOM 608 N N . GLN A 1 81 ? -20.839 -3.845 15.576 1.00 62.22 81 GLN A N 1
ATOM 609 C CA . GLN A 1 81 ? -21.497 -5.133 15.585 1.00 62.22 81 GLN A CA 1
ATOM 610 C C . GLN A 1 81 ? -22.582 -5.000 16.641 1.00 62.22 81 GLN A C 1
ATOM 612 O O . GLN A 1 81 ? -22.288 -4.879 17.830 1.00 62.22 81 GLN A O 1
ATOM 617 N N . VAL A 1 82 ? -23.840 -4.964 16.201 1.00 62.88 82 VAL A N 1
ATOM 618 C CA . VAL A 1 82 ? -24.959 -5.213 17.101 1.00 62.88 82 VAL A CA 1
ATOM 619 C C . VAL A 1 82 ? -24.775 -6.652 17.557 1.00 62.88 82 VAL A C 1
ATOM 621 O O . VAL A 1 82 ? -25.232 -7.593 16.910 1.00 62.88 82 VAL A O 1
ATOM 624 N N . THR A 1 83 ? -24.044 -6.833 18.652 1.00 57.84 83 THR A N 1
ATOM 625 C CA . THR A 1 83 ? -24.144 -8.037 19.452 1.00 57.84 83 THR A CA 1
ATOM 626 C C . THR A 1 83 ? -25.569 -8.003 19.960 1.00 57.84 83 THR A C 1
ATOM 628 O O . THR A 1 83 ? -25.861 -7.374 20.977 1.00 57.84 83 THR A O 1
ATOM 631 N N . THR A 1 84 ? -26.487 -8.621 19.215 1.00 58.12 84 THR A N 1
ATOM 632 C CA . THR A 1 84 ? -27.720 -9.117 19.801 1.00 58.12 84 THR A CA 1
ATOM 633 C C . THR A 1 84 ? -27.231 -10.051 20.885 1.00 58.12 84 THR A C 1
ATOM 635 O O . THR A 1 84 ? -26.894 -11.204 20.624 1.00 58.12 84 THR A O 1
ATOM 638 N N . ALA A 1 85 ? -27.080 -9.513 22.095 1.00 52.59 85 ALA A N 1
ATOM 639 C CA . ALA A 1 85 ? -27.06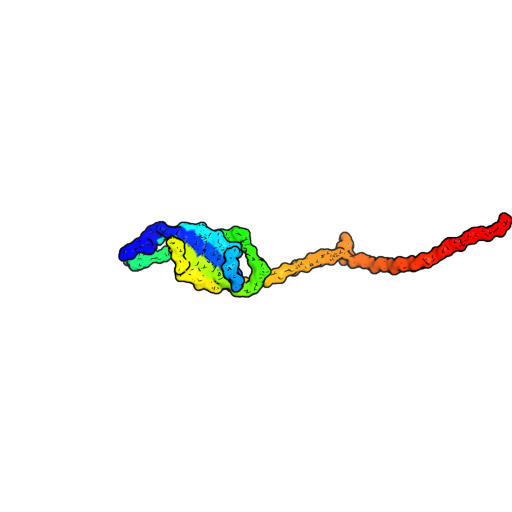5 -10.316 23.281 1.00 52.59 85 ALA A CA 1
ATOM 640 C C . ALA A 1 85 ? -28.319 -11.162 23.119 1.00 52.59 85 ALA A C 1
ATOM 642 O O . ALA A 1 85 ? -29.439 -10.646 23.168 1.00 52.59 85 ALA A O 1
ATOM 643 N N . LEU A 1 86 ? -28.117 -12.441 22.809 1.00 54.94 86 LEU A N 1
ATOM 644 C CA . LEU A 1 86 ? -29.059 -13.475 23.161 1.00 54.94 86 LEU A CA 1
ATOM 645 C C . LEU A 1 86 ? -29.156 -13.340 24.674 1.00 54.94 86 LEU A C 1
ATOM 647 O O . LEU A 1 86 ? -28.393 -13.927 25.439 1.00 54.94 86 LEU A O 1
ATOM 651 N N . ALA A 1 87 ? -30.028 -12.415 25.074 1.00 52.38 87 ALA A N 1
ATOM 652 C CA . ALA A 1 87 ? -30.638 -12.365 26.366 1.00 52.38 87 ALA A CA 1
ATOM 653 C C . ALA A 1 87 ? -30.966 -13.815 26.690 1.00 52.38 87 ALA A C 1
ATOM 655 O O . ALA A 1 87 ? -31.475 -14.529 25.821 1.00 52.38 87 ALA A O 1
ATOM 656 N N . GLY A 1 88 ? -30.591 -14.242 27.893 1.00 54.03 88 GLY A N 1
ATOM 657 C CA . GLY A 1 88 ? -30.999 -15.516 28.459 1.00 54.03 88 GLY A CA 1
ATOM 658 C C . GLY A 1 88 ? -32.516 -15.554 28.571 1.00 54.03 88 GLY A C 1
ATOM 659 O O . GLY A 1 88 ? -33.070 -15.386 29.649 1.00 54.03 88 GLY A O 1
ATOM 660 N N . LEU A 1 89 ? -33.166 -15.696 27.430 1.00 60.22 89 LEU A N 1
ATOM 661 C CA . LEU A 1 89 ? -34.527 -16.110 27.282 1.00 60.22 89 LEU A CA 1
ATOM 662 C C . LEU A 1 89 ? -34.454 -17.628 27.277 1.00 60.22 89 LEU A C 1
ATOM 664 O O . LEU A 1 89 ? -33.624 -18.225 26.584 1.00 60.22 89 LEU A O 1
ATOM 668 N N . ASP A 1 90 ? -35.276 -18.239 28.110 1.00 58.81 90 ASP A N 1
ATOM 669 C CA . ASP A 1 90 ? -35.508 -19.672 28.043 1.00 58.81 90 ASP A CA 1
ATOM 670 C C . ASP A 1 90 ? -36.072 -20.073 26.662 1.00 58.81 90 ASP A C 1
ATOM 672 O O . ASP A 1 90 ? -36.331 -19.236 25.791 1.00 58.81 90 ASP A O 1
ATOM 676 N N . GLU A 1 91 ? -36.295 -21.371 26.444 1.00 56.09 91 GLU A N 1
ATOM 677 C CA . GLU A 1 91 ? -36.892 -21.894 25.202 1.00 56.09 91 GLU A CA 1
ATOM 678 C C . GLU A 1 91 ? -38.287 -21.301 24.885 1.00 56.09 91 GLU A C 1
ATOM 680 O O . GLU A 1 91 ? -38.854 -21.577 23.829 1.00 56.09 91 GLU A O 1
ATOM 685 N N . GLN A 1 92 ? -38.842 -20.472 25.777 1.00 60.94 92 GLN A N 1
ATOM 686 C CA . GLN A 1 92 ? -40.139 -19.814 25.661 1.00 60.94 92 GLN A CA 1
ATOM 687 C C . GLN A 1 92 ? -40.029 -18.300 25.418 1.00 60.94 92 GLN A C 1
ATOM 689 O O . GLN A 1 92 ? -41.054 -17.635 25.274 1.00 60.94 92 GLN A O 1
ATOM 694 N N . GLY A 1 93 ? -38.819 -17.740 25.312 1.00 58.41 93 GLY A N 1
ATOM 695 C CA . GLY A 1 93 ? -38.648 -16.315 25.037 1.00 58.41 93 GLY A CA 1
ATOM 696 C C . GLY A 1 93 ? -38.844 -15.416 26.265 1.00 58.41 93 GLY A C 1
ATOM 697 O O . GLY A 1 93 ? -39.020 -14.209 26.093 1.00 58.41 93 GLY A O 1
ATOM 698 N N . GLN A 1 94 ? -38.832 -15.965 27.488 1.00 54.50 94 GLN A N 1
ATOM 699 C CA . GLN A 1 94 ? -39.114 -15.232 28.724 1.00 54.50 94 GLN A CA 1
ATOM 700 C C . GLN A 1 94 ? -37.852 -15.100 29.596 1.00 54.50 94 GLN A C 1
ATOM 702 O O . GLN A 1 94 ? -37.027 -16.008 29.683 1.00 54.50 94 GLN A O 1
ATOM 707 N N . ALA A 1 95 ? -37.678 -13.943 30.245 1.00 53.72 95 ALA A N 1
ATOM 708 C CA . ALA A 1 95 ? -36.586 -13.737 31.197 1.00 53.72 95 ALA A CA 1
ATOM 709 C C . ALA A 1 95 ? -36.765 -14.640 32.439 1.00 53.72 95 ALA A C 1
ATOM 711 O O . ALA A 1 95 ? -37.899 -14.781 32.912 1.00 53.72 95 ALA A O 1
ATOM 712 N N . PRO A 1 96 ? -35.680 -15.208 33.004 1.00 57.75 96 PRO A N 1
ATOM 713 C CA . PRO A 1 96 ? -35.765 -16.085 34.163 1.00 57.75 96 PRO A CA 1
ATOM 714 C C . PRO A 1 96 ? -36.377 -15.343 35.360 1.00 57.75 96 PRO A C 1
ATOM 716 O O . PRO A 1 96 ? -36.071 -14.164 35.577 1.00 57.75 96 PRO A O 1
ATOM 719 N N . PRO A 1 97 ? -37.239 -16.004 36.155 1.00 62.44 97 PRO A N 1
ATOM 720 C C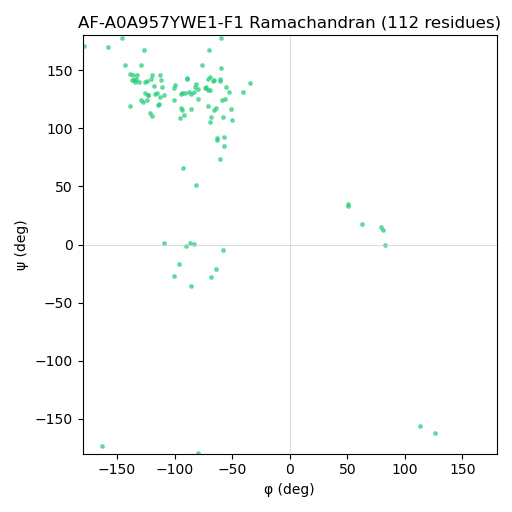A . PRO A 1 97 ? -37.835 -15.378 37.324 1.00 62.44 97 PRO A CA 1
ATOM 721 C C . PRO A 1 97 ? -36.734 -14.965 38.314 1.00 62.44 97 PRO A C 1
ATOM 723 O O . PRO A 1 97 ? -35.754 -15.699 38.475 1.00 62.44 97 PRO A O 1
ATOM 726 N N . PRO A 1 98 ? -36.873 -13.811 38.995 1.00 61.44 98 PRO A N 1
ATOM 727 C CA . PRO A 1 98 ? -35.899 -13.382 39.989 1.00 61.44 98 PRO A CA 1
ATOM 728 C C . PRO A 1 98 ? -35.744 -14.472 41.055 1.00 61.44 98 PRO A C 1
ATOM 730 O O . PRO A 1 98 ? -36.732 -14.927 41.640 1.00 61.44 98 PRO A O 1
ATOM 733 N N . GLY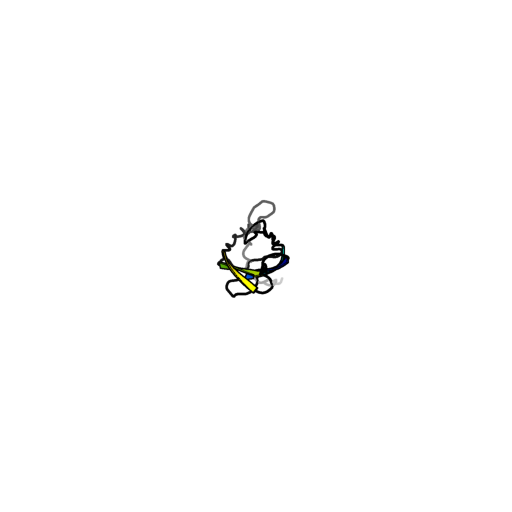 A 1 99 ? -34.499 -14.909 41.273 1.00 54.50 99 GLY A N 1
ATOM 734 C CA . GLY A 1 99 ? -34.158 -15.872 42.314 1.00 54.50 99 GLY A CA 1
ATOM 735 C C . GLY A 1 99 ? -34.699 -15.390 43.656 1.00 54.50 99 GLY A C 1
ATOM 736 O O . GLY A 1 99 ? -34.551 -14.217 44.006 1.00 54.50 99 GLY A O 1
ATOM 737 N N . LYS A 1 100 ? -35.383 -16.277 44.386 1.00 51.91 100 LYS A N 1
ATOM 738 C CA . LYS A 1 100 ? -35.851 -15.964 45.740 1.00 51.91 100 LYS A CA 1
ATOM 739 C C . LYS A 1 100 ? -34.641 -15.528 46.577 1.00 51.91 100 LYS A C 1
ATOM 741 O O . LYS A 1 100 ? -33.615 -16.197 46.491 1.00 51.91 100 LYS A O 1
ATOM 746 N N . PRO A 1 101 ? -34.742 -14.449 47.370 1.00 46.28 101 PRO A N 1
ATOM 747 C CA . PRO A 1 101 ? -33.673 -14.095 48.289 1.00 46.28 101 PRO A CA 1
ATOM 748 C C . PRO A 1 101 ? -33.454 -15.270 49.244 1.00 46.28 101 PRO A C 1
ATOM 750 O O . PRO A 1 101 ? -34.407 -15.732 49.883 1.00 46.28 101 PRO A O 1
ATOM 753 N N . ASP A 1 102 ? -32.216 -15.765 49.299 1.00 52.72 102 ASP A N 1
ATOM 754 C CA . ASP A 1 102 ? -31.793 -16.755 50.283 1.00 52.72 102 ASP A CA 1
ATOM 755 C C . ASP A 1 102 ? -32.196 -16.244 51.669 1.00 52.72 102 ASP A C 1
ATOM 757 O O . ASP A 1 102 ? -31.805 -15.159 52.107 1.00 52.72 102 ASP A O 1
ATOM 761 N N . SER A 1 103 ? -33.078 -16.994 52.325 1.00 53.16 103 SER A N 1
ATOM 762 C CA . SER A 1 103 ? -33.502 -16.683 53.686 1.00 53.16 103 SER A CA 1
ATOM 763 C C . SER A 1 103 ? -32.327 -16.969 54.627 1.00 53.16 103 SER A C 1
ATOM 765 O O . SER A 1 103 ? -31.710 -18.026 54.489 1.00 53.16 103 SER A O 1
ATOM 767 N N . PRO A 1 104 ? -31.990 -16.063 55.560 1.00 51.75 104 PRO A N 1
ATOM 768 C CA . PRO A 1 104 ? -30.867 -16.269 56.461 1.00 51.75 104 PRO A CA 1
ATOM 769 C C . PRO A 1 104 ? -31.174 -17.392 57.460 1.00 51.75 104 PRO A C 1
ATOM 771 O O . PRO A 1 104 ? -32.310 -17.536 57.917 1.00 51.75 104 PRO A O 1
ATOM 774 N N . ASP A 1 105 ? -30.132 -18.160 57.781 1.00 54.72 105 ASP A N 1
ATOM 775 C CA . ASP A 1 105 ? -30.086 -19.233 58.777 1.00 54.72 105 ASP A CA 1
ATOM 776 C C . ASP A 1 105 ? -30.965 -18.988 60.016 1.00 54.72 105 ASP A C 1
ATOM 778 O O . ASP A 1 105 ? -30.973 -17.906 60.611 1.00 54.72 105 ASP A O 1
ATOM 782 N N . SER A 1 106 ? -31.646 -20.037 60.481 1.00 51.22 106 SER A N 1
ATOM 783 C CA . SER A 1 106 ? -32.167 -20.096 61.850 1.00 51.22 106 SER A CA 1
ATOM 784 C C . SER A 1 106 ? -31.895 -21.458 62.496 1.00 51.22 106 SER A C 1
ATOM 786 O O . SER A 1 106 ? -31.951 -22.484 61.817 1.00 51.22 106 SER A O 1
ATOM 788 N N . PRO A 1 107 ? -31.558 -21.476 63.800 1.00 50.53 107 PRO A N 1
ATOM 789 C CA . PRO A 1 107 ? -30.798 -22.550 64.423 1.00 50.53 107 PRO A CA 1
ATOM 790 C C . PRO A 1 107 ? -31.705 -23.668 64.950 1.00 50.53 107 PRO A C 1
ATOM 792 O O . PRO A 1 107 ? -32.768 -23.417 65.519 1.00 50.53 107 PRO A O 1
ATOM 795 N N . HIS A 1 108 ? -31.255 -24.917 64.822 1.00 47.12 108 HIS A N 1
ATOM 796 C CA . HIS A 1 108 ? -31.924 -26.063 65.435 1.00 47.12 108 HIS A CA 1
ATOM 797 C C . HIS A 1 108 ? -31.774 -26.017 66.966 1.00 47.12 108 HIS A C 1
ATOM 799 O O . HIS A 1 108 ? -30.714 -26.318 67.514 1.00 47.12 108 HIS A O 1
ATOM 805 N N . ALA A 1 109 ? -32.856 -25.657 67.658 1.00 49.84 109 ALA A N 1
ATOM 806 C CA . ALA A 1 109 ? -33.038 -25.935 69.079 1.00 49.84 109 ALA A CA 1
ATOM 807 C C . ALA A 1 109 ? -33.239 -27.449 69.289 1.00 49.84 109 ALA A C 1
ATOM 809 O O . ALA A 1 109 ? -33.992 -28.091 68.553 1.00 49.84 109 ALA A O 1
ATOM 810 N N . GLY A 1 110 ? -32.525 -28.011 70.270 1.00 50.75 110 GLY A N 1
ATOM 811 C CA . GLY A 1 110 ? -32.554 -29.435 70.615 1.00 50.75 110 GLY A CA 1
ATOM 812 C C . GLY A 1 110 ? -33.873 -29.893 71.259 1.00 50.75 110 GLY A C 1
ATOM 813 O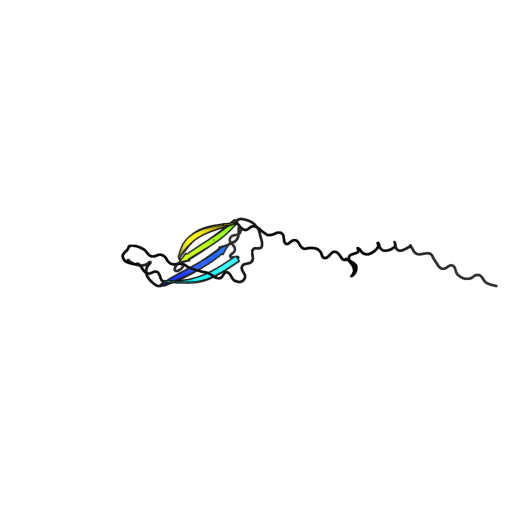 O . GLY A 1 110 ? -34.685 -29.060 71.664 1.00 50.75 110 GLY A O 1
ATOM 814 N N . PRO A 1 111 ? -34.106 -31.212 71.371 1.00 59.38 111 PRO A N 1
ATOM 815 C CA . PRO A 1 111 ? -35.333 -31.725 71.960 1.00 59.38 111 PRO A CA 1
ATOM 816 C C . PRO A 1 111 ? -35.248 -31.770 73.493 1.00 59.38 111 PRO A C 1
ATOM 818 O O . PRO A 1 111 ? -34.294 -32.294 74.070 1.00 59.38 111 PRO A O 1
ATOM 821 N N . SER A 1 112 ? -36.285 -31.237 74.141 1.00 50.94 112 SER A N 1
ATOM 822 C CA . SER A 1 112 ? -36.578 -31.439 75.562 1.00 50.94 112 SER A CA 1
ATOM 823 C C . SER A 1 112 ? -37.062 -32.868 75.826 1.00 50.94 112 SER A C 1
ATOM 825 O O . SER A 1 112 ? -37.814 -33.437 75.034 1.00 50.94 112 SER A O 1
ATOM 827 N N . LEU A 1 113 ? -36.625 -33.406 76.966 1.00 47.81 113 LEU A N 1
ATOM 828 C CA . LEU A 1 113 ? -36.979 -34.708 77.536 1.00 47.81 113 LEU A CA 1
ATOM 829 C C . LEU A 1 113 ? -38.480 -34.877 77.815 1.00 47.81 113 LEU A C 1
ATOM 831 O O . LEU A 1 113 ? -39.152 -33.924 78.210 1.00 47.81 113 LEU A O 1
ATOM 835 N N . ASN A 1 114 ? -38.927 -36.134 77.756 1.00 49.06 114 ASN A N 1
ATOM 836 C CA . ASN A 1 114 ? -39.773 -36.736 78.788 1.00 49.06 114 ASN A CA 1
ATOM 837 C C . ASN A 1 114 ? -39.383 -38.205 78.976 1.00 49.06 114 ASN A C 1
ATOM 839 O O . ASN A 1 114 ? -39.117 -38.861 77.943 1.00 49.06 114 ASN A O 1
#

Solvent-accessible surface area (backbone atoms only — not comparable to full-atom values): 7721 Å² total; per-residue (Å²): 129,76,76,82,49,42,81,42,47,34,37,43,34,34,24,44,81,88,66,49,74,66,38,79,46,80,50,74,50,69,37,64,57,71,96,58,97,55,60,88,78,90,84,89,81,85,73,76,86,66,68,82,93,68,63,43,64,26,38,40,35,38,25,48,75,86,41,79,75,51,75,45,84,41,80,44,76,74,75,82,75,79,72,74,70,79,63,72,41,51,103,81,72,44,72,74,76,82,77,77,77,82,75,79,90,81,82,88,76,80,87,81,87,133